Protein AF-A0A8B5XGY8-F1 (afdb_monomer_lite)

Secondary structure (DSSP, 8-state):
-EEEETTEEEEEEE-HHHHHHHHHHHHHHHHTTTSTTGGG---HHIIIIIHHHHHHHHHHH--BTTB-HHHHHHHHHHHHHS--B-TTS-B---------S--------------

Organism: Streptococcus pneumoniae (NCBI:txid1313)

pLDDT: mean 82.58, std 8.97, range [57.62, 93.56]

Sequence (115 aa):
VLYSINDFRLPFPITFTQMTWFVVSLFAVMILGNLPPLSMIEGAFLKYFGIPVAFTWFMSTKTFDGKKPYGFLKSVIAYALRPKLTYAGKKVTLGRNQPQEAITAVRSEFYGISN

Structure (mmCIF, N/CA/C/O backbone):
data_AF-A0A8B5XGY8-F1
#
_entry.id   AF-A0A8B5XGY8-F1
#
loop_
_atom_site.group_PDB
_atom_site.id
_atom_site.type_symbol
_atom_site.label_atom_id
_atom_site.label_alt_id
_atom_site.label_comp_id
_atom_site.label_asym_id
_atom_site.label_entity_id
_atom_site.label_seq_id
_atom_site.pdbx_PDB_ins_code
_atom_site.Cartn_x
_atom_site.Cartn_y
_atom_site.Cartn_z
_atom_site.occupancy
_atom_site.B_iso_or_equiv
_atom_site.auth_seq_id
_atom_site.auth_comp_id
_atom_site.auth_asym_id
_atom_site.auth_atom_id
_atom_site.pdbx_PDB_model_num
ATOM 1 N N . VAL A 1 1 ? 11.371 -12.176 3.553 1.00 76.81 1 VAL A N 1
ATOM 2 C CA . VAL A 1 1 ? 12.012 -11.576 2.359 1.00 76.81 1 VAL A CA 1
ATOM 3 C C . VAL A 1 1 ? 12.442 -12.734 1.475 1.00 76.81 1 VAL A C 1
ATOM 5 O O . VAL A 1 1 ? 12.905 -13.720 2.032 1.00 76.81 1 VAL A O 1
ATOM 8 N N . LEU A 1 2 ? 12.194 -12.675 0.168 1.00 84.12 2 LEU A N 1
ATOM 9 C CA . LEU A 1 2 ? 12.462 -13.754 -0.780 1.00 84.12 2 LEU A CA 1
ATOM 10 C C . LEU A 1 2 ? 13.744 -13.440 -1.563 1.00 84.12 2 LEU A C 1
ATOM 12 O O . LEU A 1 2 ? 13.867 -12.352 -2.123 1.00 84.12 2 LEU A O 1
ATOM 16 N N . TYR A 1 3 ? 14.682 -14.384 -1.581 1.00 85.25 3 TYR A N 1
ATOM 17 C CA . TYR A 1 3 ? 15.977 -14.255 -2.269 1.00 85.25 3 TYR A CA 1
ATOM 18 C C . TYR A 1 3 ? 16.063 -15.138 -3.518 1.00 85.25 3 TYR A C 1
ATOM 20 O O . TYR A 1 3 ? 16.845 -14.864 -4.426 1.00 85.25 3 TYR A O 1
ATOM 28 N N . SER A 1 4 ? 15.235 -16.177 -3.584 1.00 84.88 4 SER A N 1
ATOM 29 C CA . SER A 1 4 ? 15.121 -17.058 -4.734 1.00 84.88 4 SER A CA 1
ATOM 30 C C . SER A 1 4 ? 13.692 -17.558 -4.902 1.00 84.88 4 SER A C 1
ATOM 32 O O . SER A 1 4 ? 12.929 -17.642 -3.938 1.00 84.88 4 SER A O 1
ATOM 34 N N . ILE A 1 5 ? 13.333 -17.872 -6.142 1.00 84.75 5 ILE A N 1
ATOM 35 C CA . ILE A 1 5 ? 12.104 -18.582 -6.492 1.00 84.75 5 ILE A CA 1
ATOM 36 C C . ILE A 1 5 ? 12.549 -19.920 -7.065 1.00 84.75 5 ILE A C 1
ATOM 38 O O . ILE A 1 5 ? 13.159 -19.949 -8.134 1.00 84.75 5 ILE A O 1
ATOM 42 N N . ASN A 1 6 ? 12.267 -21.008 -6.345 1.00 83.88 6 ASN A N 1
ATOM 43 C CA . ASN A 1 6 ? 12.838 -22.326 -6.627 1.00 83.88 6 ASN A CA 1
ATOM 44 C C . ASN A 1 6 ? 14.376 -22.207 -6.717 1.00 83.88 6 ASN A C 1
ATOM 46 O O . ASN A 1 6 ? 15.005 -21.816 -5.731 1.00 83.88 6 ASN A O 1
ATOM 50 N N . ASP A 1 7 ? 14.958 -22.417 -7.900 1.00 85.62 7 ASP A N 1
ATOM 51 C CA . ASP A 1 7 ? 16.403 -22.326 -8.157 1.00 85.62 7 ASP A CA 1
ATOM 52 C C . ASP A 1 7 ? 16.866 -20.968 -8.718 1.00 85.62 7 ASP A C 1
ATOM 54 O O . ASP A 1 7 ? 18.064 -20.695 -8.813 1.00 85.62 7 ASP A O 1
ATOM 58 N N . PHE A 1 8 ? 15.938 -20.075 -9.076 1.00 83.69 8 PHE A N 1
ATOM 59 C CA . PHE A 1 8 ? 16.276 -18.767 -9.632 1.00 83.69 8 PHE A CA 1
ATOM 60 C C . PHE A 1 8 ? 16.598 -17.773 -8.516 1.00 83.69 8 PHE A C 1
ATOM 62 O O . PHE A 1 8 ? 15.717 -17.397 -7.738 1.00 83.69 8 PHE A O 1
ATOM 69 N N . ARG A 1 9 ? 17.852 -17.314 -8.438 1.00 85.25 9 ARG A N 1
ATOM 70 C CA . ARG A 1 9 ? 18.254 -16.244 -7.515 1.00 85.25 9 ARG A CA 1
ATOM 71 C C . ARG A 1 9 ? 17.860 -14.887 -8.074 1.00 85.25 9 ARG A C 1
ATOM 73 O O . ARG A 1 9 ? 18.244 -14.523 -9.180 1.00 85.25 9 ARG A O 1
ATOM 80 N N . LEU A 1 10 ? 17.102 -14.133 -7.285 1.00 84.69 10 LEU A N 1
ATOM 81 C CA . LEU A 1 10 ? 16.696 -12.787 -7.656 1.00 84.69 10 LEU A CA 1
ATOM 82 C C . LEU A 1 10 ? 17.904 -11.841 -7.516 1.00 84.69 10 LEU A C 1
ATOM 84 O O . LEU A 1 10 ? 18.636 -11.938 -6.529 1.00 84.69 10 LEU A O 1
ATOM 88 N N . PRO A 1 11 ? 18.103 -10.898 -8.454 1.00 85.38 11 PRO A N 1
ATOM 89 C CA . PRO A 1 11 ? 19.194 -9.918 -8.383 1.00 85.38 11 PRO A CA 1
ATOM 90 C C . PRO A 1 11 ? 19.082 -8.990 -7.164 1.00 85.38 11 PRO A C 1
ATOM 92 O O . PRO A 1 11 ? 20.062 -8.386 -6.740 1.00 85.38 11 PRO A O 1
ATOM 95 N N . PHE A 1 12 ? 17.888 -8.888 -6.583 1.00 87.88 12 PHE A N 1
ATOM 96 C CA . PHE A 1 12 ? 17.616 -8.165 -5.352 1.00 87.88 12 PHE A CA 1
ATOM 97 C C . PHE A 1 12 ? 16.525 -8.890 -4.552 1.00 87.88 12 PHE A C 1
ATOM 99 O O . PHE A 1 12 ? 15.625 -9.495 -5.139 1.00 87.88 12 PHE A O 1
ATOM 106 N N . PRO A 1 13 ? 16.575 -8.838 -3.213 1.00 85.94 13 PRO A N 1
ATOM 107 C CA 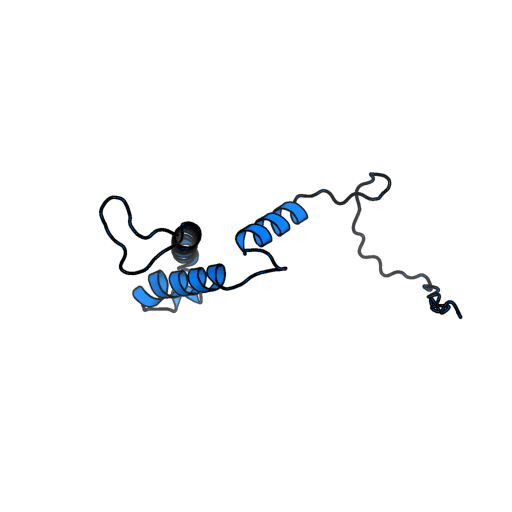. PRO A 1 13 ? 15.556 -9.447 -2.373 1.00 85.94 13 PRO A CA 1
ATOM 108 C C . PRO A 1 13 ? 14.198 -8.756 -2.536 1.00 85.94 13 PRO A C 1
ATOM 110 O O . PRO A 1 13 ? 14.097 -7.538 -2.401 1.00 85.94 13 PRO A O 1
ATOM 113 N N . ILE A 1 14 ? 13.134 -9.535 -2.738 1.00 88.19 14 ILE A N 1
ATOM 114 C CA . ILE A 1 14 ? 11.759 -9.025 -2.855 1.00 88.19 14 ILE A CA 1
ATOM 115 C C . ILE A 1 14 ? 10.882 -9.665 -1.780 1.00 88.19 14 ILE A C 1
ATOM 117 O O . ILE A 1 14 ? 10.974 -10.852 -1.489 1.00 88.19 14 ILE A O 1
ATOM 121 N N . THR A 1 15 ? 10.001 -8.901 -1.144 1.00 88.31 15 THR A N 1
ATOM 122 C CA . THR A 1 15 ? 9.017 -9.442 -0.192 1.00 88.31 15 THR A CA 1
ATOM 123 C C . THR A 1 15 ? 7.745 -9.922 -0.889 1.00 88.31 15 THR A C 1
ATOM 125 O O . THR A 1 15 ? 7.340 -9.383 -1.915 1.00 88.31 15 THR A O 1
ATOM 128 N N . PHE A 1 16 ? 7.049 -10.896 -0.293 1.00 86.94 16 PHE A N 1
ATOM 129 C CA . PHE A 1 16 ? 5.749 -11.353 -0.802 1.00 86.94 16 PHE A CA 1
ATOM 130 C C . PHE A 1 16 ? 4.742 -10.197 -0.918 1.00 86.94 16 PHE A C 1
ATOM 132 O O . PHE A 1 16 ? 4.072 -10.050 -1.931 1.00 86.94 16 PHE A O 1
ATOM 139 N N . THR A 1 17 ? 4.728 -9.296 0.069 1.00 86.12 17 THR A N 1
ATOM 140 C CA . THR A 1 17 ? 3.894 -8.088 0.059 1.00 86.12 17 THR A CA 1
ATOM 141 C C . THR A 1 17 ? 4.217 -7.152 -1.112 1.00 86.12 17 THR A C 1
ATOM 143 O O . THR A 1 17 ? 3.291 -6.636 -1.730 1.00 86.12 17 THR A O 1
ATOM 146 N N . GLN A 1 18 ? 5.495 -6.959 -1.461 1.00 89.12 18 GLN A N 1
ATOM 147 C CA . GLN A 1 18 ? 5.893 -6.170 -2.637 1.00 89.12 18 GLN A CA 1
ATOM 148 C C . GLN A 1 18 ? 5.386 -6.788 -3.943 1.00 89.12 18 GLN A C 1
ATOM 150 O O . GLN A 1 18 ? 4.842 -6.067 -4.775 1.00 89.12 18 GLN A O 1
ATOM 155 N N . MET A 1 19 ? 5.499 -8.112 -4.100 1.00 90.62 19 MET A N 1
ATOM 156 C CA . MET A 1 19 ? 4.963 -8.814 -5.273 1.00 90.62 19 MET A CA 1
ATOM 157 C C . MET A 1 19 ? 3.441 -8.676 -5.364 1.00 90.62 19 MET A C 1
ATOM 159 O O . MET A 1 19 ? 2.921 -8.341 -6.424 1.00 90.62 19 MET A O 1
ATOM 163 N N . THR A 1 20 ? 2.721 -8.863 -4.254 1.00 91.31 20 THR A N 1
ATOM 164 C CA . THR A 1 20 ? 1.261 -8.699 -4.225 1.00 91.31 20 THR A CA 1
ATOM 165 C C . THR A 1 20 ? 0.847 -7.289 -4.633 1.00 91.31 20 THR A C 1
ATOM 167 O O . THR A 1 20 ? -0.002 -7.140 -5.507 1.00 91.31 20 THR A O 1
ATOM 170 N N . TRP A 1 21 ? 1.457 -6.248 -4.055 1.00 91.62 21 TRP A N 1
ATOM 171 C CA . TRP A 1 21 ? 1.133 -4.869 -4.429 1.00 91.62 21 TRP A CA 1
ATOM 172 C C . TRP A 1 21 ? 1.449 -4.566 -5.891 1.00 91.62 21 TRP A C 1
ATOM 174 O O . TRP A 1 21 ? 0.732 -3.769 -6.484 1.00 91.62 21 TRP A O 1
ATOM 184 N N . PHE A 1 22 ? 2.473 -5.203 -6.467 1.00 93.56 22 PHE A N 1
ATOM 185 C CA . PHE A 1 22 ? 2.867 -5.000 -7.863 1.00 93.56 22 PHE A CA 1
ATOM 186 C C . PHE A 1 22 ? 1.839 -5.602 -8.805 1.00 93.56 22 PHE A C 1
ATOM 188 O O . PHE A 1 22 ? 1.385 -4.944 -9.733 1.00 93.56 22 PHE A O 1
ATOM 195 N N . VAL A 1 23 ? 1.414 -6.833 -8.527 1.00 93.56 23 VAL A N 1
ATOM 196 C CA . VAL A 1 23 ? 0.371 -7.498 -9.308 1.00 93.56 23 VAL A CA 1
ATOM 197 C C . VAL A 1 23 ? -0.943 -6.721 -9.203 1.00 93.56 23 VAL A C 1
ATOM 199 O O . VAL A 1 23 ? -1.559 -6.419 -10.222 1.00 93.56 23 VAL A O 1
ATOM 202 N N . VAL A 1 24 ? -1.348 -6.327 -7.991 1.00 93.06 24 VAL A N 1
ATOM 203 C CA . VAL A 1 24 ? -2.582 -5.556 -7.768 1.00 93.06 24 VAL A CA 1
ATOM 204 C C . VAL A 1 24 ? -2.544 -4.209 -8.493 1.00 93.06 24 VAL A C 1
ATOM 206 O O . VAL A 1 24 ? -3.525 -3.842 -9.138 1.00 93.06 24 VAL A O 1
ATOM 209 N N . SER A 1 25 ? -1.432 -3.473 -8.421 1.00 92.25 25 SER A N 1
ATOM 210 C CA . SER A 1 25 ? -1.312 -2.176 -9.093 1.00 92.25 25 SER A CA 1
ATOM 211 C C . SER A 1 25 ? -1.238 -2.307 -10.612 1.00 92.25 25 SER A C 1
ATOM 213 O O . SER A 1 25 ? -1.827 -1.487 -11.310 1.00 92.25 25 SER A O 1
ATOM 215 N N . LEU A 1 26 ? -0.606 -3.360 -11.138 1.00 93.44 26 LEU A N 1
ATOM 216 C CA . LEU A 1 26 ? -0.585 -3.658 -12.571 1.00 93.44 26 LEU A CA 1
ATOM 217 C C . LEU A 1 26 ? -2.002 -3.940 -13.090 1.00 93.44 26 LEU A C 1
ATOM 219 O O . LEU A 1 26 ? -2.431 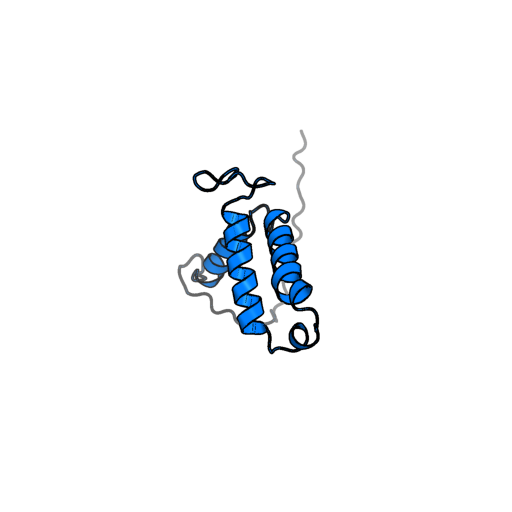-3.316 -14.062 1.00 93.44 26 LEU A O 1
ATOM 223 N N . PHE A 1 27 ? -2.772 -4.791 -12.404 1.00 93.19 27 PHE A N 1
ATOM 224 C CA . PHE A 1 27 ? -4.187 -5.012 -12.731 1.00 93.19 27 PHE A CA 1
ATOM 225 C C . PHE A 1 27 ? -5.011 -3.725 -12.644 1.00 93.19 27 PHE A C 1
ATOM 227 O O . PHE A 1 27 ? -5.806 -3.451 -13.542 1.00 93.19 27 PHE A O 1
ATOM 234 N N . ALA A 1 28 ? -4.795 -2.905 -11.613 1.00 91.50 28 ALA A N 1
ATOM 235 C CA . ALA A 1 28 ? -5.480 -1.624 -11.482 1.00 91.50 28 ALA A CA 1
ATOM 236 C C . ALA A 1 28 ? -5.172 -0.690 -12.665 1.00 91.50 28 ALA A C 1
ATOM 238 O O . ALA A 1 28 ? -6.096 -0.129 -13.243 1.00 91.50 28 ALA A O 1
ATOM 239 N N . VAL A 1 29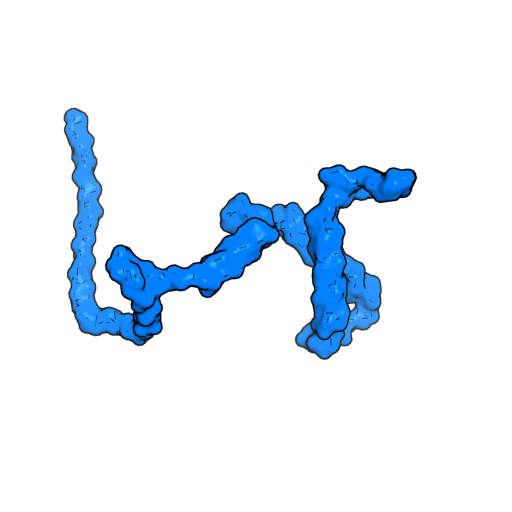 ? -3.908 -0.565 -13.084 1.00 90.50 29 VAL A N 1
ATOM 240 C CA . VAL A 1 29 ? -3.526 0.254 -14.248 1.00 90.50 29 VAL A CA 1
ATOM 241 C C . VAL A 1 29 ? -4.117 -0.292 -15.550 1.00 90.50 29 VAL A C 1
ATOM 243 O O . VAL A 1 29 ? -4.500 0.498 -16.408 1.00 90.50 29 VAL A O 1
ATOM 246 N N . MET A 1 30 ? -4.235 -1.614 -15.711 1.00 88.25 30 MET A N 1
ATOM 247 C CA . MET A 1 30 ? -4.897 -2.200 -16.884 1.00 88.25 30 MET A CA 1
ATOM 248 C C . MET A 1 30 ? -6.388 -1.851 -16.933 1.00 88.25 30 MET A C 1
ATOM 250 O O . MET A 1 30 ? -6.873 -1.423 -17.976 1.00 88.25 30 MET A O 1
ATOM 254 N N . ILE A 1 31 ? -7.101 -1.968 -15.808 1.00 89.38 31 ILE A N 1
ATOM 255 C CA . ILE A 1 31 ? -8.538 -1.657 -15.728 1.00 89.38 31 ILE A CA 1
ATOM 256 C C . ILE A 1 31 ? -8.782 -0.147 -15.872 1.00 89.38 31 ILE A C 1
ATOM 258 O O . ILE A 1 31 ? -9.691 0.271 -16.585 1.00 89.38 31 ILE A O 1
ATOM 262 N N . LEU A 1 32 ? -7.956 0.683 -15.227 1.00 87.69 32 LEU A N 1
ATOM 263 C CA . LEU A 1 32 ? -8.086 2.141 -15.250 1.00 87.69 32 LEU A CA 1
ATOM 264 C C . LEU A 1 32 ? -7.384 2.792 -16.457 1.00 87.69 32 LEU A C 1
ATOM 266 O O . LEU A 1 32 ? -7.374 4.015 -16.585 1.00 87.69 32 LEU A O 1
ATOM 270 N N . GLY A 1 33 ? -6.802 2.002 -17.361 1.00 81.31 33 GLY A N 1
ATOM 271 C CA . GLY A 1 33 ? -5.911 2.486 -18.418 1.00 81.31 33 GLY A CA 1
ATOM 272 C C . GLY A 1 33 ? -6.558 3.408 -19.454 1.00 81.31 33 GLY A C 1
ATOM 273 O O . GLY A 1 33 ? -5.824 4.127 -20.137 1.00 81.31 33 GLY A O 1
ATOM 274 N N . ASN A 1 34 ? -7.894 3.399 -19.542 1.00 81.94 34 ASN A N 1
ATOM 275 C CA . ASN A 1 34 ? -8.700 4.236 -20.436 1.00 81.94 34 ASN A CA 1
ATOM 276 C C . ASN A 1 34 ? -9.168 5.552 -19.787 1.00 81.94 34 ASN A C 1
ATOM 278 O O . ASN A 1 34 ? -9.758 6.387 -20.469 1.00 81.94 34 ASN A O 1
ATOM 282 N N . LEU A 1 35 ? -8.928 5.754 -18.486 1.00 83.19 35 LEU A N 1
ATOM 283 C CA . LEU A 1 35 ? -9.281 7.001 -17.809 1.00 83.19 35 LEU A CA 1
ATOM 284 C C . LEU A 1 35 ? -8.219 8.080 -18.100 1.00 83.19 35 LEU A C 1
ATOM 286 O O . LEU A 1 35 ? -7.025 7.819 -17.912 1.00 83.19 35 LEU A O 1
ATOM 290 N N . PRO A 1 36 ? -8.615 9.302 -18.504 1.00 69.44 36 PRO A N 1
ATOM 291 C CA . PRO A 1 36 ? -7.707 10.451 -18.502 1.00 69.44 36 PRO A CA 1
ATOM 292 C C . PRO A 1 36 ? -7.374 10.720 -17.030 1.00 69.44 36 PRO A C 1
ATOM 294 O O . PRO A 1 36 ? -8.323 10.870 -16.259 1.00 69.44 36 PRO A O 1
ATOM 297 N N . PRO A 1 37 ? -6.119 10.677 -16.533 1.00 75.12 37 PRO A N 1
ATOM 298 C CA . PRO A 1 37 ? -4.798 10.961 -17.124 1.00 75.12 37 PRO A CA 1
ATOM 299 C C . PRO A 1 37 ? -3.908 9.747 -17.485 1.00 75.12 37 PRO A C 1
ATOM 301 O O . PRO A 1 37 ? -2.818 9.927 -18.024 1.00 75.12 37 PRO A O 1
ATOM 304 N N . LEU A 1 38 ? -4.327 8.508 -17.201 1.00 79.00 38 LEU A N 1
ATOM 305 C CA . LEU A 1 38 ? -3.560 7.286 -17.518 1.00 79.00 38 LEU A CA 1
ATOM 306 C C . LEU A 1 38 ? -3.543 6.974 -19.023 1.00 79.00 38 LEU A C 1
ATOM 308 O O . LEU A 1 38 ? -2.626 6.311 -19.514 1.00 79.00 38 LEU A O 1
ATOM 312 N N . SER A 1 39 ? -4.553 7.436 -19.761 1.00 76.50 39 SER A N 1
ATOM 313 C CA . SER A 1 39 ? -4.627 7.324 -21.222 1.00 76.50 39 SER A CA 1
ATOM 314 C C . SER A 1 39 ? -3.687 8.285 -21.957 1.00 76.50 39 SER A C 1
ATOM 316 O O . SER A 1 39 ? -3.344 8.020 -23.101 1.00 76.50 39 SER A O 1
ATOM 318 N N . MET A 1 40 ? -3.231 9.357 -21.301 1.00 83.81 40 MET A N 1
ATOM 319 C CA . MET A 1 40 ? -2.362 10.386 -21.896 1.00 83.81 40 MET A CA 1
ATOM 320 C C . MET A 1 40 ? -0.871 10.018 -21.855 1.00 83.81 40 MET A C 1
ATOM 322 O O . MET A 1 40 ? -0.042 10.713 -22.432 1.00 83.81 40 MET A O 1
ATOM 326 N N . ILE A 1 41 ? -0.511 8.942 -21.149 1.00 83.50 41 ILE A N 1
ATOM 327 C CA . ILE A 1 41 ? 0.869 8.461 -21.048 1.00 83.50 41 ILE A CA 1
ATOM 328 C C . ILE A 1 41 ? 1.117 7.477 -22.194 1.00 83.50 41 ILE A C 1
ATOM 330 O O . ILE A 1 41 ? 0.687 6.325 -22.134 1.00 83.50 41 ILE A O 1
ATOM 334 N N . GLU A 1 42 ? 1.836 7.931 -23.219 1.00 77.88 42 GLU A N 1
ATOM 335 C CA . GLU A 1 42 ? 2.176 7.135 -24.412 1.00 77.88 42 GLU A CA 1
ATOM 336 C C . GLU A 1 42 ? 3.219 6.038 -24.124 1.00 77.88 42 GLU A C 1
ATOM 338 O O . GLU A 1 42 ? 3.281 5.015 -24.804 1.00 77.88 42 GLU A O 1
ATOM 343 N N . GLY A 1 43 ? 4.030 6.208 -23.075 1.00 82.00 43 GLY A N 1
ATOM 344 C CA . GLY A 1 43 ? 5.069 5.249 -22.707 1.00 82.00 43 GLY A CA 1
ATOM 345 C C . GLY A 1 43 ? 4.508 3.985 -22.053 1.00 82.00 43 GLY A C 1
ATOM 346 O O . GLY A 1 43 ? 4.219 3.991 -20.857 1.00 82.00 43 GLY A O 1
ATOM 347 N N . ALA A 1 44 ? 4.453 2.869 -22.790 1.00 81.62 44 ALA A N 1
ATOM 348 C CA . ALA A 1 44 ? 4.007 1.571 -22.263 1.00 81.62 44 ALA A CA 1
ATOM 349 C C . ALA A 1 44 ? 4.839 1.098 -21.055 1.00 81.62 44 ALA A C 1
ATOM 351 O O . ALA A 1 44 ? 4.286 0.631 -20.060 1.00 81.62 44 ALA A O 1
ATOM 352 N N . PHE A 1 45 ? 6.163 1.283 -21.097 1.00 85.88 45 PHE A N 1
ATOM 353 C CA . PHE A 1 45 ? 7.040 0.941 -19.974 1.00 85.88 45 PHE A CA 1
ATOM 354 C C . PHE A 1 45 ? 6.737 1.792 -18.734 1.00 85.88 45 PHE A C 1
ATOM 356 O O . PHE A 1 45 ? 6.546 1.266 -17.641 1.00 85.88 45 PHE A O 1
ATOM 363 N N . LEU A 1 46 ? 6.621 3.112 -18.886 1.00 85.88 46 LEU A N 1
ATOM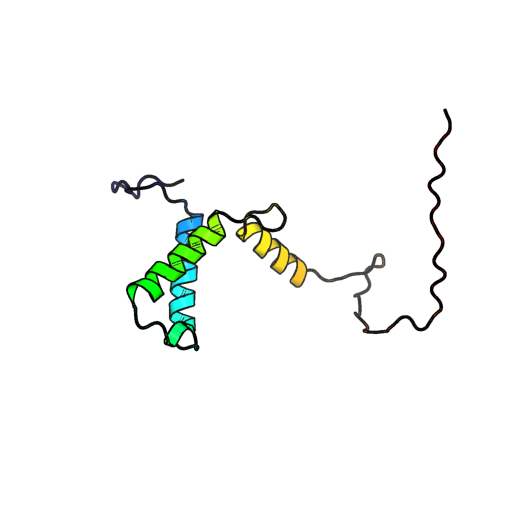 364 C CA . LEU A 1 46 ? 6.332 3.996 -17.756 1.00 85.88 46 LEU A CA 1
ATOM 365 C C . LEU A 1 46 ? 4.935 3.731 -17.178 1.00 85.88 46 LEU A C 1
ATOM 367 O O . LEU A 1 46 ? 4.765 3.709 -15.960 1.00 85.88 46 LEU A O 1
ATOM 371 N N . LYS A 1 47 ? 3.957 3.464 -18.046 1.00 85.12 47 LYS A N 1
ATOM 372 C CA . LYS A 1 47 ? 2.572 3.184 -17.669 1.00 85.12 47 LYS A CA 1
ATOM 373 C C . LYS A 1 47 ? 2.441 1.872 -16.900 1.00 85.12 47 LYS A C 1
ATOM 375 O O . LYS A 1 47 ? 1.907 1.873 -15.797 1.00 85.12 47 LYS A O 1
ATOM 380 N N . TYR A 1 48 ? 2.936 0.766 -17.453 1.00 87.25 48 TYR A N 1
ATOM 381 C CA . TYR A 1 48 ? 2.698 -0.574 -16.899 1.00 87.25 48 TYR A CA 1
ATOM 382 C C . TYR A 1 48 ? 3.805 -1.085 -15.979 1.00 87.25 48 TYR A C 1
ATOM 384 O O . TYR A 1 48 ? 3.564 -2.000 -15.200 1.00 87.25 48 TYR A O 1
ATOM 392 N N . PHE A 1 49 ? 5.003 -0.509 -16.032 1.00 89.44 49 PHE A N 1
ATOM 393 C CA . PHE A 1 49 ? 6.090 -0.863 -15.123 1.00 89.44 49 PHE A CA 1
ATOM 394 C C . PHE A 1 49 ? 6.377 0.271 -14.138 1.00 89.44 49 PHE A C 1
ATOM 396 O O . PHE A 1 49 ? 6.367 0.051 -12.930 1.00 89.44 49 PHE A O 1
ATOM 403 N N . GLY A 1 50 ? 6.543 1.501 -14.628 1.00 90.88 50 GLY A N 1
ATOM 404 C CA . GLY A 1 50 ? 6.874 2.656 -13.790 1.00 90.88 50 GLY A CA 1
ATOM 405 C C . GLY A 1 50 ? 5.835 2.956 -12.706 1.00 90.88 50 GLY A C 1
ATOM 406 O O . GLY A 1 50 ? 6.185 3.008 -11.528 1.00 90.88 50 GLY A O 1
ATOM 407 N N . ILE A 1 51 ? 4.558 3.105 -13.077 1.00 91.50 51 ILE A N 1
ATOM 408 C CA . ILE A 1 51 ? 3.480 3.400 -12.115 1.00 91.50 51 ILE A CA 1
ATOM 409 C C . ILE A 1 51 ? 3.313 2.253 -11.102 1.00 91.50 51 ILE A C 1
ATOM 411 O O . ILE A 1 51 ? 3.323 2.534 -9.899 1.00 91.50 51 ILE A O 1
ATOM 415 N N . PRO A 1 52 ? 3.230 0.969 -11.516 1.00 92.62 52 PRO A N 1
ATOM 416 C CA . PRO A 1 52 ? 3.179 -0.140 -10.567 1.00 92.62 52 PRO A CA 1
ATOM 417 C C . PRO A 1 52 ? 4.379 -0.221 -9.621 1.00 92.62 52 PRO A C 1
ATOM 419 O O . PRO A 1 52 ? 4.170 -0.463 -8.432 1.00 92.62 52 PRO A O 1
ATOM 422 N N . VAL A 1 53 ? 5.608 0.024 -10.094 1.00 92.12 53 VAL A N 1
ATOM 423 C CA . VAL A 1 53 ? 6.822 0.037 -9.253 1.00 92.12 53 VAL A CA 1
ATOM 424 C C . VAL A 1 53 ? 6.822 1.212 -8.274 1.00 92.12 53 VAL A C 1
ATOM 426 O O . VAL A 1 53 ? 7.101 1.028 -7.091 1.00 92.12 53 VAL A O 1
ATOM 429 N N . ALA A 1 54 ? 6.471 2.417 -8.723 1.00 91.31 54 ALA A N 1
ATOM 430 C CA . ALA A 1 54 ? 6.368 3.576 -7.837 1.00 91.31 54 ALA A CA 1
ATOM 431 C C . ALA A 1 54 ? 5.314 3.343 -6.743 1.00 91.31 54 ALA A C 1
ATOM 433 O O . ALA A 1 54 ? 5.539 3.641 -5.568 1.00 91.31 54 ALA A O 1
ATOM 434 N N . PHE A 1 55 ? 4.186 2.736 -7.114 1.00 92.12 55 PHE A N 1
ATOM 435 C CA . PHE A 1 55 ? 3.123 2.388 -6.182 1.00 92.12 55 PHE A CA 1
ATOM 436 C C . PHE A 1 55 ? 3.550 1.314 -5.173 1.00 92.12 55 PHE A C 1
ATOM 438 O O . PHE A 1 55 ? 3.278 1.447 -3.978 1.00 92.12 55 PHE A O 1
ATOM 445 N N . THR A 1 56 ? 4.241 0.258 -5.610 1.00 92.31 56 THR A N 1
ATOM 446 C CA . THR A 1 56 ? 4.729 -0.776 -4.685 1.00 92.31 56 THR A CA 1
ATOM 447 C C . THR A 1 56 ? 5.778 -0.247 -3.735 1.00 92.31 56 THR A C 1
ATOM 449 O O . THR A 1 56 ? 5.753 -0.588 -2.551 1.00 92.31 56 THR A O 1
ATOM 452 N N . TRP A 1 57 ? 6.671 0.611 -4.223 1.00 89.75 57 TRP A N 1
ATOM 453 C CA . TRP A 1 57 ? 7.649 1.297 -3.397 1.00 89.75 57 TRP A CA 1
ATOM 454 C C . TRP A 1 57 ? 6.959 2.182 -2.353 1.00 89.75 57 TRP A C 1
ATOM 456 O O . TRP A 1 57 ? 7.276 2.086 -1.165 1.00 89.75 57 TRP A O 1
ATOM 466 N N . PHE A 1 58 ? 5.944 2.954 -2.750 1.00 90.94 58 PHE A N 1
ATOM 467 C CA . PHE A 1 58 ? 5.140 3.763 -1.832 1.00 90.94 58 PHE A CA 1
ATOM 468 C C . PHE A 1 58 ? 4.466 2.906 -0.750 1.00 90.94 58 PHE A C 1
ATOM 470 O O . PHE A 1 58 ? 4.620 3.174 0.442 1.00 90.94 58 PHE A O 1
ATOM 477 N N . MET A 1 59 ? 3.798 1.817 -1.142 1.00 88.69 59 MET A N 1
ATOM 478 C CA . MET A 1 59 ? 3.163 0.882 -0.204 1.00 88.69 59 MET A CA 1
ATOM 479 C C . MET A 1 59 ? 4.166 0.102 0.658 1.00 88.69 59 MET A C 1
ATOM 481 O O . MET A 1 59 ? 3.803 -0.432 1.700 1.00 88.69 59 MET A O 1
ATOM 485 N N . SER A 1 60 ? 5.431 0.005 0.260 1.00 84.56 60 SER A N 1
ATOM 486 C CA . SER A 1 60 ? 6.444 -0.713 1.047 1.00 84.56 60 SER A CA 1
ATOM 487 C C . SER A 1 60 ? 7.177 0.187 2.035 1.00 84.56 60 SER A C 1
ATOM 489 O O . SER A 1 60 ? 7.666 -0.299 3.050 1.00 84.56 60 SER A O 1
ATOM 491 N N . THR A 1 61 ? 7.260 1.485 1.745 1.00 83.56 61 THR A N 1
ATOM 492 C CA . THR A 1 61 ? 8.010 2.458 2.552 1.00 83.56 61 THR A CA 1
ATOM 493 C C . THR A 1 61 ? 7.128 3.216 3.534 1.00 83.56 61 THR A C 1
ATOM 495 O O . THR A 1 61 ? 7.583 3.549 4.628 1.00 83.56 61 THR A O 1
ATOM 498 N N . LYS A 1 62 ? 5.870 3.499 3.176 1.00 84.00 62 LYS A N 1
ATOM 499 C CA . LYS A 1 62 ? 4.977 4.286 4.028 1.00 84.00 62 LYS A CA 1
ATOM 500 C C . LYS A 1 62 ? 4.272 3.442 5.074 1.00 84.00 62 LYS A C 1
ATOM 502 O O . LYS A 1 62 ? 3.733 2.376 4.793 1.00 84.00 62 LYS A O 1
ATOM 507 N N . THR A 1 63 ? 4.218 3.983 6.283 1.00 84.62 63 THR A N 1
ATOM 508 C CA . THR A 1 63 ? 3.339 3.532 7.358 1.00 84.62 63 THR A CA 1
ATOM 509 C C . THR A 1 63 ? 2.159 4.494 7.462 1.00 84.62 63 THR A C 1
ATOM 511 O O . THR A 1 63 ? 2.321 5.711 7.376 1.00 84.62 63 THR A O 1
ATOM 514 N N . PHE A 1 64 ? 0.958 3.950 7.626 1.00 83.00 64 PHE A N 1
ATOM 515 C CA . PHE A 1 64 ? -0.262 4.726 7.841 1.00 83.00 64 PHE A CA 1
ATOM 516 C C . PHE A 1 64 ? -0.763 4.432 9.246 1.00 83.00 64 PHE A C 1
ATOM 518 O O . PHE A 1 64 ? -0.974 3.265 9.577 1.00 83.00 64 PHE A O 1
ATOM 525 N N . ASP A 1 65 ? -0.925 5.467 10.074 1.00 82.38 65 ASP A N 1
ATOM 526 C CA . ASP A 1 65 ? -1.384 5.316 11.465 1.00 82.38 65 ASP A CA 1
ATOM 527 C C . ASP A 1 65 ? -0.520 4.312 12.267 1.00 82.38 65 ASP A C 1
ATOM 529 O O . ASP A 1 65 ? -1.014 3.418 12.953 1.00 82.38 65 ASP A O 1
ATOM 533 N N . GLY A 1 66 ? 0.804 4.368 12.062 1.00 86.56 66 GLY A N 1
ATOM 534 C CA . GLY A 1 66 ? 1.770 3.439 12.668 1.00 86.56 66 GLY A CA 1
ATOM 535 C C . GLY A 1 66 ? 1.685 1.988 12.168 1.00 86.56 66 GLY A C 1
ATOM 536 O O . GLY A 1 66 ? 2.424 1.128 12.643 1.00 86.56 66 GLY A O 1
ATOM 537 N N . LYS A 1 67 ? 0.813 1.687 11.199 1.00 86.69 67 LYS A N 1
ATOM 538 C CA . LYS A 1 67 ? 0.582 0.340 10.662 1.00 86.69 67 LYS A CA 1
ATOM 539 C C . LYS A 1 67 ? 1.160 0.209 9.258 1.00 86.69 67 LYS A C 1
ATOM 541 O O . LYS A 1 67 ? 1.272 1.171 8.498 1.00 86.69 67 LYS A O 1
ATOM 546 N N . LYS A 1 68 ? 1.467 -1.033 8.875 1.00 86.50 68 LYS A N 1
ATOM 547 C CA . 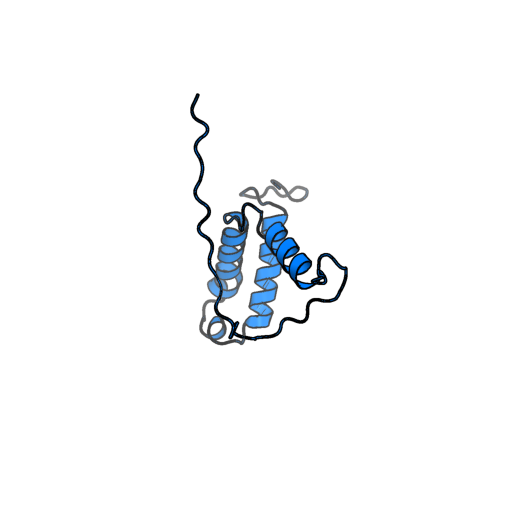LYS A 1 68 ? 1.707 -1.378 7.467 1.00 86.50 68 LYS A CA 1
ATOM 548 C C . LYS A 1 68 ? 0.449 -1.038 6.649 1.00 86.50 68 LYS A C 1
ATOM 550 O O . LYS A 1 68 ? -0.651 -1.255 7.165 1.00 86.50 68 LYS A O 1
ATOM 555 N N . PRO A 1 69 ? 0.563 -0.595 5.388 1.00 85.62 69 PRO A N 1
ATOM 556 C CA . PRO A 1 69 ? -0.586 -0.134 4.605 1.00 85.62 69 PRO A CA 1
ATOM 557 C C . PRO A 1 69 ? -1.704 -1.170 4.469 1.00 85.62 69 PRO A C 1
ATOM 559 O O . PRO A 1 69 ? -2.874 -0.816 4.544 1.00 85.62 69 PRO A O 1
ATOM 562 N N . TYR A 1 70 ? -1.372 -2.463 4.383 1.00 85.06 70 TYR A N 1
ATOM 563 C CA . TYR A 1 70 ? -2.375 -3.535 4.437 1.00 85.06 70 TYR A CA 1
ATOM 564 C C . TYR A 1 70 ? -3.163 -3.548 5.761 1.00 85.06 70 TYR A C 1
ATOM 566 O O . TYR A 1 70 ? -4.386 -3.672 5.769 1.00 85.06 70 TYR A O 1
ATOM 574 N N . GLY A 1 71 ? -2.471 -3.384 6.892 1.00 86.44 71 GLY A N 1
ATOM 575 C CA . GLY A 1 71 ? -3.098 -3.310 8.213 1.00 86.44 71 GLY A CA 1
ATOM 576 C C . GLY A 1 71 ? -3.953 -2.055 8.382 1.00 86.44 71 GLY A C 1
ATOM 577 O O . GLY A 1 71 ? -5.034 -2.127 8.967 1.00 86.44 71 GLY A O 1
ATOM 578 N N . PHE A 1 72 ? -3.511 -0.931 7.815 1.00 88.62 72 PHE A N 1
ATOM 579 C CA . PHE A 1 72 ? -4.312 0.286 7.748 1.00 88.62 72 PHE A CA 1
ATOM 580 C C . PHE A 1 72 ? -5.586 0.068 6.925 1.00 88.62 72 PHE A C 1
ATOM 582 O O . PHE A 1 72 ? -6.681 0.296 7.436 1.00 88.62 72 PHE A O 1
ATOM 589 N N . LEU A 1 73 ? -5.474 -0.471 5.709 1.00 88.12 73 LEU A N 1
ATOM 590 C CA . LEU A 1 73 ? -6.626 -0.738 4.847 1.00 88.12 73 LEU A CA 1
ATOM 591 C C . LEU A 1 73 ? -7.631 -1.688 5.512 1.00 88.12 73 LEU A C 1
ATOM 593 O O . LEU A 1 73 ? -8.826 -1.400 5.540 1.00 88.12 73 LEU A O 1
ATOM 597 N N . LYS A 1 74 ? -7.148 -2.765 6.146 1.00 90.19 74 LYS A N 1
ATOM 598 C CA . LYS A 1 74 ? -7.981 -3.659 6.964 1.00 90.19 74 LYS A CA 1
ATOM 599 C C . LYS A 1 74 ? -8.723 -2.888 8.056 1.00 90.19 74 LYS A C 1
ATOM 601 O O . LYS A 1 74 ? -9.906 -3.131 8.268 1.00 90.19 74 LYS A O 1
ATOM 606 N N . SER A 1 75 ? -8.045 -1.973 8.750 1.00 90.44 75 SER A N 1
ATOM 607 C CA . SER A 1 75 ? -8.659 -1.183 9.821 1.00 90.44 75 SER A CA 1
ATOM 608 C C . SER A 1 75 ? -9.725 -0.214 9.309 1.00 90.44 75 SER A C 1
ATOM 610 O O . SER A 1 75 ? -10.766 -0.086 9.946 1.00 90.44 75 SER A O 1
ATOM 612 N N . VAL A 1 76 ? -9.525 0.387 8.132 1.00 91.94 76 VAL A N 1
ATOM 613 C CA . VAL A 1 76 ? -10.512 1.262 7.482 1.00 91.94 76 VAL A CA 1
ATOM 614 C C . VAL A 1 76 ? -11.749 0.468 7.074 1.00 91.94 76 VAL A C 1
ATOM 616 O O . VAL A 1 76 ? -12.864 0.867 7.398 1.00 91.94 76 VAL A O 1
ATOM 619 N N . ILE A 1 77 ? -11.566 -0.686 6.426 1.00 92.62 77 ILE A N 1
ATOM 620 C CA . ILE A 1 77 ? -12.675 -1.562 6.023 1.00 92.62 77 ILE A CA 1
ATOM 621 C C . ILE A 1 77 ? -13.426 -2.066 7.260 1.00 92.62 77 ILE A C 1
ATOM 623 O O . ILE A 1 77 ? -14.650 -1.973 7.323 1.00 92.62 77 ILE A O 1
ATOM 627 N N . ALA A 1 78 ? -12.704 -2.536 8.280 1.00 92.75 78 ALA A N 1
ATOM 62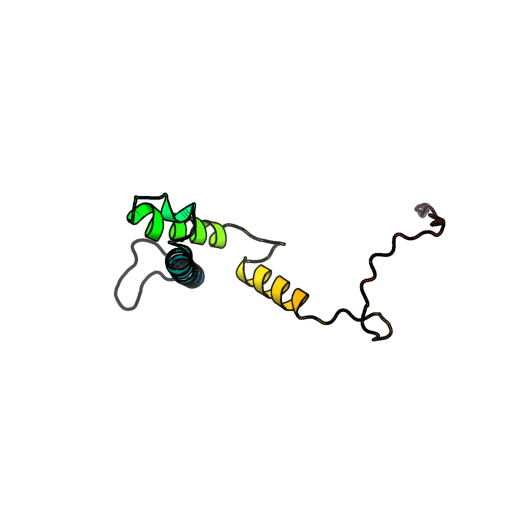8 C CA . ALA A 1 78 ? -13.306 -2.969 9.536 1.00 92.75 78 ALA A CA 1
ATOM 629 C C . ALA A 1 78 ? -14.083 -1.831 10.212 1.00 92.75 78 ALA A C 1
ATOM 631 O O . ALA A 1 78 ? -15.184 -2.052 10.700 1.00 92.75 78 ALA A O 1
ATOM 632 N N . TYR A 1 79 ? -13.549 -0.607 10.212 1.00 91.44 79 TYR A N 1
ATOM 633 C CA . TYR A 1 79 ? -14.229 0.566 10.757 1.00 91.44 79 TYR A CA 1
ATOM 634 C C . TYR A 1 79 ? -15.489 0.944 9.968 1.00 91.44 79 TYR A C 1
ATOM 636 O O . TYR A 1 79 ? -16.488 1.329 10.576 1.00 91.44 79 TYR A O 1
ATOM 644 N N . ALA A 1 80 ? -15.454 0.831 8.638 1.00 90.25 80 ALA A N 1
ATOM 645 C CA . ALA A 1 80 ? -16.592 1.113 7.768 1.00 90.25 80 ALA A CA 1
ATOM 646 C C . ALA A 1 80 ? -17.726 0.091 7.949 1.00 90.25 80 ALA A C 1
ATOM 648 O O . ALA A 1 80 ? -18.893 0.472 7.987 1.00 90.25 80 ALA A O 1
ATOM 649 N N . LEU A 1 81 ? -17.382 -1.192 8.105 1.00 91.94 81 LEU A N 1
ATOM 650 C CA . LEU A 1 81 ? -18.347 -2.277 8.306 1.00 91.94 81 LEU A CA 1
ATOM 651 C C . LEU A 1 81 ? -18.842 -2.384 9.755 1.00 91.94 81 LEU A C 1
ATOM 653 O O . LEU A 1 81 ? -19.902 -2.958 10.004 1.00 91.94 81 LEU A O 1
ATOM 657 N N . ARG A 1 82 ? -18.089 -1.855 10.728 1.00 88.44 82 ARG A N 1
ATOM 658 C CA . ARG A 1 82 ? -18.460 -1.929 12.143 1.00 88.44 82 ARG A CA 1
ATOM 659 C C . ARG A 1 82 ? -19.728 -1.103 12.405 1.00 88.44 82 ARG A C 1
ATOM 661 O O . ARG A 1 82 ? -19.718 0.110 12.172 1.00 88.44 82 ARG A O 1
ATOM 668 N N . PRO A 1 83 ? -20.794 -1.704 12.968 1.00 83.50 83 PRO A N 1
ATOM 669 C CA . PRO A 1 83 ? -21.987 -0.957 13.333 1.00 83.50 83 PRO A CA 1
ATOM 670 C C . PRO A 1 83 ? -21.649 0.057 14.430 1.00 83.50 83 PRO A C 1
ATOM 672 O O . PRO A 1 83 ? -21.026 -0.271 15.442 1.00 83.50 83 PRO A O 1
ATOM 675 N N . LYS A 1 84 ? -22.057 1.311 14.223 1.00 83.00 84 LYS A N 1
ATOM 676 C CA . LYS A 1 84 ? -21.906 2.376 15.218 1.00 83.00 84 LYS A CA 1
ATOM 677 C C . LYS A 1 84 ? -23.087 2.297 16.184 1.00 83.00 84 LYS A C 1
ATOM 679 O O . LYS A 1 84 ? -24.221 2.608 15.813 1.00 83.00 84 LYS A O 1
ATOM 684 N N . LEU A 1 85 ? -22.811 1.836 17.400 1.00 80.88 85 LEU A N 1
ATOM 685 C CA . LEU A 1 85 ? -23.782 1.685 18.482 1.00 80.88 85 LEU A CA 1
ATOM 686 C C . LEU A 1 85 ? -23.463 2.680 19.602 1.00 80.88 85 LEU A C 1
ATOM 688 O O . LEU A 1 85 ? -22.297 2.998 19.835 1.00 80.88 85 LEU A O 1
ATOM 692 N N . THR A 1 86 ? -24.492 3.180 20.282 1.00 79.56 86 THR A N 1
ATOM 693 C CA . THR A 1 86 ? -24.328 3.946 21.524 1.00 79.56 86 THR A CA 1
ATOM 694 C C . THR A 1 86 ? -23.966 3.016 22.684 1.00 79.56 86 THR A C 1
ATOM 696 O O . THR A 1 86 ? -24.102 1.797 22.578 1.00 79.56 86 THR A O 1
ATOM 699 N N . TYR A 1 87 ? -23.561 3.585 23.824 1.00 72.38 87 TYR A N 1
ATOM 700 C CA . TYR A 1 87 ? -23.340 2.826 25.064 1.00 72.38 87 TYR A CA 1
ATOM 701 C C . TYR A 1 87 ? -24.571 1.990 25.474 1.00 72.38 87 TYR A C 1
ATOM 703 O O . TYR A 1 87 ? -24.433 0.901 26.014 1.00 72.38 87 TYR A O 1
ATOM 711 N N . ALA A 1 88 ? -25.777 2.453 25.124 1.00 82.25 88 ALA A N 1
ATOM 712 C CA . ALA A 1 88 ? -27.042 1.757 25.361 1.00 82.25 88 ALA A CA 1
ATOM 713 C C . ALA A 1 88 ? -27.424 0.737 24.262 1.00 82.25 88 ALA A C 1
ATOM 715 O O . ALA A 1 88 ? -28.579 0.324 24.183 1.00 82.25 88 ALA A O 1
ATOM 716 N N . GLY A 1 89 ? -26.508 0.386 23.351 1.00 81.31 89 GLY A N 1
ATOM 717 C CA . GLY A 1 89 ? -26.745 -0.589 22.278 1.00 81.31 89 GLY A CA 1
ATOM 718 C C . GLY A 1 89 ? -27.677 -0.115 21.154 1.00 81.31 89 GLY A C 1
ATOM 719 O O . GLY A 1 89 ? -27.972 -0.879 20.237 1.00 81.31 89 GLY A O 1
ATOM 720 N N . LYS A 1 90 ? -28.135 1.143 21.176 1.00 82.19 90 LYS A N 1
ATOM 721 C CA . LYS A 1 90 ? -28.994 1.702 20.121 1.00 82.19 90 LYS A CA 1
ATOM 722 C C . LYS A 1 90 ? -28.153 2.110 18.910 1.00 82.19 90 LYS A C 1
ATOM 724 O O . LYS A 1 90 ? -27.044 2.624 19.057 1.00 82.19 90 LYS A O 1
ATOM 729 N N . LYS A 1 91 ? -28.688 1.912 17.702 1.00 81.62 91 LYS A N 1
ATOM 730 C CA . LYS A 1 91 ? -28.046 2.353 16.453 1.00 81.62 91 LYS A CA 1
ATOM 731 C C . LYS A 1 91 ? -27.877 3.873 16.466 1.00 81.62 91 LYS A C 1
ATOM 733 O O . LYS A 1 91 ? -28.841 4.597 16.699 1.00 81.62 91 LYS A O 1
ATOM 738 N N . VAL A 1 92 ? -26.668 4.354 16.183 1.00 77.62 92 VAL A N 1
ATOM 739 C CA . VAL A 1 92 ? -26.409 5.793 16.056 1.00 77.62 92 VAL A CA 1
ATOM 740 C C . VAL A 1 92 ? -27.012 6.288 14.742 1.00 77.62 92 VAL A C 1
ATOM 742 O O . VAL A 1 92 ? -26.527 5.953 13.661 1.00 77.62 92 VAL A O 1
ATOM 745 N N . THR A 1 93 ? -28.065 7.097 14.826 1.00 77.88 93 THR A N 1
ATOM 746 C CA . THR A 1 93 ? -28.543 7.907 13.703 1.00 77.88 93 THR A CA 1
ATOM 747 C C . THR A 1 93 ? -27.705 9.178 13.653 1.00 77.88 93 THR A C 1
ATOM 749 O O . THR A 1 93 ? -27.842 10.049 14.510 1.00 77.88 93 THR A O 1
ATOM 752 N N . LEU A 1 94 ? -26.798 9.276 12.680 1.00 72.69 94 LEU A N 1
ATOM 753 C CA . LEU A 1 94 ? -26.007 10.487 12.465 1.00 72.69 94 LEU A CA 1
ATOM 754 C C . LEU A 1 94 ? -26.915 11.566 11.857 1.00 72.69 94 LEU A C 1
ATOM 756 O O . LEU A 1 94 ? -27.068 11.647 10.642 1.00 72.69 94 LEU A O 1
ATOM 760 N N . GLY A 1 95 ? -27.564 12.351 12.715 1.00 73.69 95 GLY A N 1
ATOM 761 C CA . GLY A 1 95 ? -28.281 13.560 12.323 1.00 73.69 95 GLY A CA 1
ATOM 762 C C . GLY A 1 95 ? -27.300 14.715 12.151 1.00 73.69 95 GLY A C 1
ATOM 763 O O . GLY A 1 95 ? -26.426 14.925 12.989 1.00 73.69 95 GLY A O 1
ATOM 764 N N . ARG A 1 96 ? -27.438 15.482 11.070 1.00 62.81 96 ARG A N 1
ATOM 765 C CA . ARG A 1 96 ? -26.649 16.696 10.832 1.00 62.81 96 ARG A CA 1
ATOM 766 C C . ARG A 1 96 ? -27.333 17.889 11.504 1.00 62.81 96 ARG A C 1
ATOM 768 O O . ARG A 1 96 ? -27.699 18.842 10.833 1.00 62.81 96 ARG A O 1
ATOM 775 N N . ASN A 1 97 ? -27.556 17.810 12.813 1.00 66.19 97 ASN A N 1
ATOM 776 C CA . ASN A 1 97 ? -28.091 18.938 13.569 1.00 66.19 97 ASN A CA 1
ATOM 777 C C . ASN A 1 97 ? -26.921 19.764 14.103 1.00 66.19 97 ASN A C 1
ATOM 779 O O . ASN A 1 97 ? -26.087 19.252 14.849 1.00 66.19 97 ASN A O 1
ATOM 783 N N . GLN A 1 98 ? -26.853 21.037 13.707 1.00 62.75 98 GLN A N 1
ATOM 784 C CA . GLN A 1 98 ? -26.088 22.017 14.472 1.00 62.75 98 GLN A CA 1
ATOM 785 C C . GLN A 1 98 ? -26.726 22.104 15.864 1.00 62.75 98 GLN A C 1
ATOM 787 O O . GLN A 1 98 ? -27.950 22.244 15.938 1.00 62.75 98 GLN A O 1
ATOM 792 N N . PRO A 1 99 ? -25.954 21.992 16.957 1.00 59.22 99 PRO A N 1
ATOM 793 C CA . PRO A 1 99 ? -26.498 22.234 18.284 1.00 59.22 99 PRO A CA 1
ATOM 794 C C . PRO A 1 99 ? -26.989 23.688 18.338 1.00 59.22 99 PRO A C 1
ATOM 796 O O . PRO A 1 99 ? -26.188 24.615 18.287 1.00 59.22 99 PRO A O 1
ATOM 799 N N . GLN A 1 100 ? -28.312 23.877 18.358 1.00 59.75 100 GLN A N 1
ATOM 800 C CA . GLN A 1 100 ? -28.962 25.187 18.508 1.00 59.75 100 GLN A CA 1
ATOM 801 C C . GLN A 1 100 ? -29.007 25.649 19.972 1.00 59.75 100 GLN A C 1
ATOM 803 O O . GLN A 1 100 ? -29.362 26.792 20.241 1.00 59.75 100 GLN A O 1
ATOM 808 N N . GLU A 1 101 ? -28.646 24.782 20.919 1.00 68.06 101 GLU A N 1
ATOM 809 C CA . GLU A 1 101 ? -28.593 25.136 22.334 1.00 68.06 101 GLU A CA 1
ATOM 810 C C . GLU A 1 101 ? -27.236 25.730 22.717 1.00 68.06 101 GLU A C 1
ATOM 812 O O . GLU A 1 101 ? -26.183 25.297 22.240 1.00 68.06 101 GLU A O 1
ATOM 817 N N . ALA A 1 102 ? -27.276 26.727 23.605 1.00 69.00 102 ALA A N 1
ATOM 818 C CA . ALA A 1 102 ? -26.096 27.335 24.198 1.00 69.00 102 ALA A CA 1
ATOM 819 C C . ALA A 1 102 ? -25.287 26.262 24.943 1.00 69.00 102 ALA A C 1
ATOM 821 O O . ALA A 1 102 ? -25.676 25.792 26.010 1.00 69.00 102 ALA A O 1
ATOM 822 N N . ILE A 1 103 ? -24.160 25.851 24.362 1.00 67.94 103 ILE A N 1
ATOM 823 C CA . ILE A 1 103 ? -23.244 24.907 24.998 1.00 67.94 103 ILE A CA 1
ATOM 824 C C . ILE A 1 103 ? -22.591 25.634 26.176 1.00 67.94 103 ILE A C 1
ATOM 826 O O . ILE A 1 103 ? -21.732 26.495 25.978 1.00 67.94 103 ILE A O 1
ATOM 830 N N . THR A 1 104 ? -22.975 25.290 27.406 1.00 72.50 104 THR A N 1
ATOM 831 C CA . THR A 1 104 ? -22.271 25.752 28.607 1.00 72.50 104 THR A CA 1
ATOM 832 C C . THR A 1 104 ? -20.919 25.046 28.673 1.00 72.50 104 THR A C 1
ATOM 834 O O . THR A 1 104 ? -20.797 23.935 29.187 1.00 72.50 104 THR A O 1
ATOM 837 N N . ALA A 1 105 ? -19.892 25.664 28.094 1.00 72.69 105 ALA A N 1
ATOM 838 C CA . ALA A 1 105 ? -18.525 25.182 28.204 1.00 72.69 105 ALA A CA 1
ATOM 839 C C . ALA A 1 105 ? -18.014 25.451 29.627 1.00 72.69 105 ALA A C 1
ATOM 841 O O . ALA A 1 105 ? -17.808 26.600 30.015 1.00 72.69 105 ALA A O 1
ATOM 842 N N . VAL A 1 106 ? -17.813 24.391 30.411 1.00 72.56 106 VAL A N 1
ATOM 843 C CA . VAL A 1 106 ? -17.172 24.490 31.727 1.00 72.56 106 VAL A CA 1
ATOM 844 C C . VAL A 1 106 ? -15.676 24.265 31.549 1.00 72.56 106 VAL A C 1
ATOM 846 O O . VAL A 1 106 ? -15.249 23.240 31.015 1.00 72.56 106 VAL A O 1
ATOM 849 N N . ARG A 1 107 ? -14.871 25.236 31.982 1.00 72.50 107 ARG A N 1
ATOM 850 C CA . ARG A 1 107 ? -13.411 25.139 31.963 1.00 72.50 107 ARG A CA 1
ATOM 851 C C . ARG A 1 107 ? -12.962 24.151 33.037 1.00 72.50 107 ARG A C 1
ATOM 853 O O . ARG A 1 107 ? -13.206 24.373 34.219 1.00 72.50 107 ARG A O 1
ATOM 860 N N . SER A 1 108 ? -12.303 23.067 32.635 1.00 71.75 108 SER A N 1
ATOM 861 C CA . SER A 1 108 ? -11.620 22.184 33.579 1.00 71.75 108 SER A CA 1
ATOM 862 C C . SER A 1 108 ? -10.313 22.850 34.015 1.00 71.75 108 SER A C 1
ATOM 864 O O . SER A 1 108 ? -9.342 22.860 33.258 1.00 71.75 108 SER A O 1
ATOM 866 N N . GLU A 1 109 ? -10.297 23.436 35.208 1.00 74.50 109 GLU A N 1
ATOM 867 C CA . GLU A 1 109 ? -9.063 23.890 35.852 1.00 74.50 109 GLU A CA 1
ATOM 868 C C . GLU A 1 109 ? -8.356 22.664 36.456 1.00 74.50 109 GLU A C 1
ATOM 870 O O . GLU A 1 109 ? -8.958 21.876 37.191 1.00 74.50 109 GLU A O 1
ATOM 875 N N . PHE A 1 110 ? -7.082 22.467 36.119 1.00 65.62 110 PHE A N 1
ATOM 876 C CA . PHE A 1 110 ? -6.260 21.419 36.721 1.00 65.62 110 PHE A CA 1
ATOM 877 C C . PHE A 1 110 ? -5.829 21.904 38.111 1.00 65.62 110 PHE A C 1
ATOM 879 O O . PHE A 1 110 ? -4.942 22.749 38.226 1.00 65.62 110 PHE A O 1
ATOM 886 N N . TYR A 1 111 ? -6.456 21.396 39.174 1.00 66.44 111 TYR A N 1
ATOM 887 C CA . TYR A 1 111 ? -5.970 21.632 40.532 1.00 66.44 111 TYR A CA 1
ATOM 888 C C . TYR A 1 111 ? -4.697 20.811 40.733 1.00 66.44 111 TYR A C 1
ATOM 890 O O . TYR A 1 111 ? -4.745 19.598 40.939 1.00 66.44 111 TYR A O 1
ATOM 898 N N . GLY A 1 112 ? -3.547 21.472 40.609 1.00 66.69 112 GLY A N 1
ATOM 899 C CA . GLY A 1 112 ? -2.271 20.896 41.006 1.00 66.69 112 GLY A CA 1
ATOM 900 C C . GLY A 1 112 ? -2.340 20.508 42.479 1.00 66.69 112 GLY A C 1
ATOM 901 O O . GLY A 1 112 ? -2.615 21.349 43.331 1.00 66.69 112 GLY A O 1
ATOM 902 N N . ILE A 1 113 ? -2.126 19.226 42.765 1.00 63.12 113 ILE A N 1
ATOM 903 C CA . ILE A 1 113 ? -1.957 18.719 44.125 1.00 63.12 113 ILE A CA 1
ATOM 904 C C . ILE A 1 113 ? -0.680 19.373 44.670 1.00 63.12 113 ILE A C 1
ATOM 906 O O . ILE A 1 113 ? 0.406 19.118 44.150 1.00 63.12 113 ILE A O 1
ATOM 910 N N . SER A 1 114 ? -0.806 20.266 45.654 1.00 62.59 114 SER A N 1
ATOM 911 C CA . SER A 1 114 ? 0.346 20.807 46.378 1.00 62.59 114 SER A CA 1
ATOM 912 C C . SER A 1 114 ? 0.898 19.727 47.310 1.00 62.59 114 SER A C 1
ATOM 914 O O . SER A 1 114 ? 0.128 19.172 48.097 1.00 62.59 114 SER A O 1
ATOM 916 N N . ASN A 1 115 ? 2.197 19.435 47.187 1.00 57.62 115 ASN A N 1
ATOM 917 C CA . ASN A 1 115 ? 2.955 18.578 48.110 1.00 57.62 115 ASN A CA 1
ATOM 918 C C . ASN A 1 115 ? 2.912 19.091 49.552 1.00 57.62 115 ASN A C 1
ATOM 920 O O . ASN A 1 115 ? 2.935 20.331 49.727 1.00 57.62 115 ASN A O 1
#

Radius of gyration: 24.53 Å; chains: 1; bounding box: 48×50×72 Å

InterPro domains:
  IPR025608 TcpE family [PF12648] (1-91)

Foldseek 3Di:
DDQADPPRGDPDDDDPQLVVQLVVVLVVLVVCCPPPPNVVDPDPCCSRPVRSNVRSVCQVPDDDPNHRVVVVVVVVVCVVPDFDADPVRHGDDPDPDDPPDDPPDDDDDDDPDDD